Protein AF-A0A959HXK4-F1 (afdb_monomer_lite)

Secondary structure (DSSP, 8-state):
--PPP----------SSSGGG-TT-TTSEEEETTEEEEEEE-TTSEEEEEEEETT----EEEEEEEE----

Structure (mmCIF, N/CA/C/O backbone):
data_AF-A0A959HXK4-F1
#
_entry.id   AF-A0A959HXK4-F1
#
loop_
_atom_site.group_PDB
_atom_site.id
_atom_site.type_symbol
_atom_site.label_atom_id
_atom_site.label_alt_id
_atom_site.label_comp_id
_atom_site.label_asym_id
_atom_site.label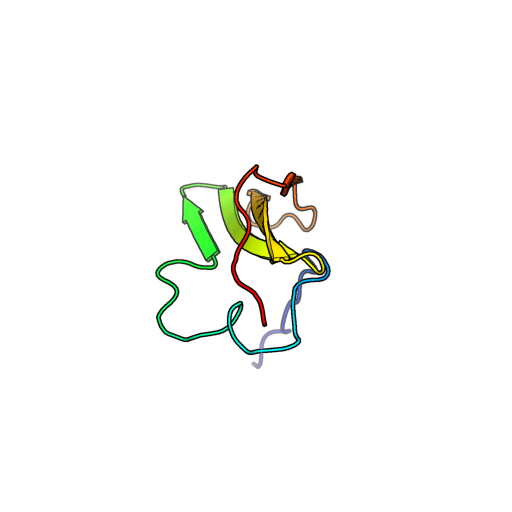_entity_id
_atom_site.label_seq_id
_atom_site.pdbx_PDB_ins_code
_atom_site.Cartn_x
_atom_site.Cartn_y
_atom_site.Cartn_z
_atom_site.occupancy
_atom_site.B_iso_or_equiv
_atom_site.auth_seq_id
_atom_site.auth_comp_id
_atom_site.auth_asym_id
_atom_site.auth_atom_id
_atom_site.pdbx_PDB_model_num
ATOM 1 N N . MET A 1 1 ? -28.092 -5.518 -2.148 1.00 47.72 1 MET A N 1
ATOM 2 C CA . MET A 1 1 ? -27.580 -4.145 -1.964 1.00 47.72 1 MET A CA 1
ATOM 3 C C . MET A 1 1 ? -26.069 -4.186 -2.126 1.00 47.72 1 MET A C 1
ATOM 5 O O . MET A 1 1 ? -25.386 -4.642 -1.222 1.00 47.72 1 MET A O 1
ATOM 9 N N . THR A 1 2 ? -25.539 -3.818 -3.289 1.00 54.84 2 THR A N 1
ATOM 10 C CA . THR A 1 2 ? -24.096 -3.596 -3.458 1.00 54.84 2 THR A CA 1
ATOM 11 C C . THR A 1 2 ? -23.753 -2.285 -2.760 1.00 54.84 2 THR A C 1
ATOM 13 O O . THR A 1 2 ? -24.156 -1.222 -3.224 1.00 54.84 2 THR A O 1
ATOM 16 N N . GLY A 1 3 ? -23.105 -2.354 -1.595 1.00 73.81 3 GLY A N 1
ATOM 17 C CA . GLY A 1 3 ? -22.613 -1.159 -0.908 1.00 73.81 3 GLY A CA 1
ATOM 18 C C . GLY A 1 3 ? -21.624 -0.401 -1.797 1.00 73.81 3 GLY A C 1
ATOM 19 O O . GLY A 1 3 ? -20.875 -1.023 -2.550 1.00 73.81 3 GLY A O 1
ATOM 20 N N . ALA A 1 4 ? -21.637 0.931 -1.731 1.00 86.69 4 ALA A N 1
ATOM 21 C CA . ALA A 1 4 ? -20.689 1.757 -2.472 1.00 86.69 4 ALA A CA 1
ATOM 22 C C . ALA A 1 4 ? -19.248 1.385 -2.083 1.00 86.69 4 ALA A C 1
ATOM 24 O O . ALA A 1 4 ? -18.908 1.334 -0.898 1.00 86.69 4 ALA A O 1
ATOM 25 N N . ILE A 1 5 ? -18.403 1.112 -3.079 1.00 91.00 5 ILE A N 1
ATOM 26 C CA . ILE A 1 5 ? -16.980 0.851 -2.857 1.00 91.00 5 ILE A CA 1
ATOM 27 C C . ILE A 1 5 ? -16.315 2.178 -2.506 1.00 91.00 5 ILE A C 1
ATOM 29 O O . ILE A 1 5 ? -16.403 3.147 -3.257 1.00 91.00 5 ILE A O 1
ATOM 33 N N . ARG A 1 6 ? -15.629 2.211 -1.365 1.00 92.56 6 ARG A N 1
ATOM 34 C CA . ARG A 1 6 ? -14.862 3.371 -0.917 1.00 92.56 6 ARG A CA 1
ATOM 35 C C . ARG A 1 6 ? -13.381 3.143 -1.183 1.00 92.56 6 ARG A C 1
ATOM 37 O O . ARG A 1 6 ? -12.777 2.261 -0.576 1.00 92.56 6 ARG A O 1
ATOM 44 N N . GLN A 1 7 ? -12.801 3.961 -2.051 1.00 95.12 7 GLN A N 1
ATOM 45 C CA . GLN A 1 7 ? -11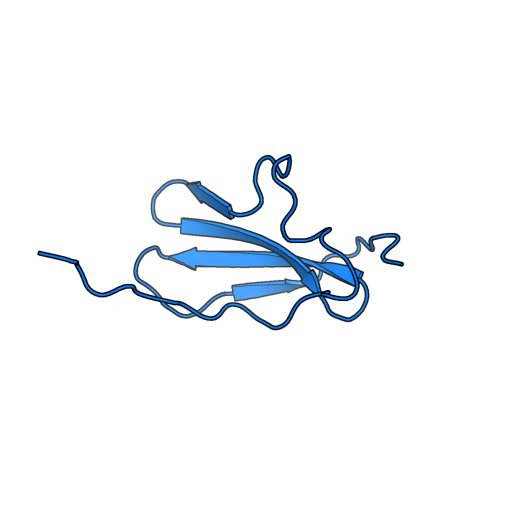.358 4.023 -2.276 1.00 95.12 7 GLN A CA 1
ATOM 46 C C . GLN A 1 7 ? -10.769 5.191 -1.483 1.00 95.12 7 GLN A C 1
ATOM 48 O O . GLN A 1 7 ? -11.399 6.238 -1.363 1.00 95.12 7 GLN A O 1
ATOM 53 N N . VAL A 1 8 ? -9.584 4.995 -0.905 1.00 96.88 8 VAL A N 1
ATOM 54 C CA . VAL A 1 8 ? -8.826 6.060 -0.242 1.00 96.88 8 VAL A CA 1
ATOM 55 C C . VAL A 1 8 ? -7.413 6.027 -0.772 1.00 96.88 8 VAL A C 1
ATOM 57 O O . VAL A 1 8 ? -6.719 5.023 -0.602 1.00 96.88 8 VAL A O 1
ATOM 60 N N . GLU A 1 9 ? -7.009 7.121 -1.397 1.00 97.75 9 GLU A N 1
ATOM 61 C CA . GLU A 1 9 ? -5.658 7.291 -1.911 1.00 97.75 9 GLU A CA 1
ATOM 62 C C . GLU A 1 9 ? -4.643 7.365 -0.762 1.00 97.75 9 GLU A C 1
ATOM 64 O O . GLU A 1 9 ? -4.926 7.890 0.318 1.00 97.75 9 GLU A O 1
ATOM 69 N N . VAL A 1 10 ? -3.461 6.786 -0.986 1.00 98.00 10 VAL A N 1
ATOM 70 C CA . VAL A 1 10 ? -2.351 6.786 -0.021 1.00 98.00 10 VAL A CA 1
ATOM 71 C C . VAL A 1 10 ? -1.222 7.659 -0.558 1.00 98.00 10 VAL A C 1
ATOM 73 O O . VAL A 1 10 ? -0.946 8.714 0.003 1.00 98.00 10 VAL A O 1
ATOM 76 N N . ALA A 1 11 ? -0.577 7.196 -1.628 1.00 97.31 11 ALA A N 1
ATOM 77 C CA . ALA A 1 11 ? 0.453 7.868 -2.410 1.00 97.31 11 ALA A CA 1
ATOM 78 C C . ALA A 1 11 ? 0.777 7.007 -3.643 1.00 97.31 11 ALA A C 1
ATOM 80 O O . ALA A 1 11 ? 0.399 5.832 -3.697 1.00 97.31 11 ALA A O 1
ATOM 81 N N . GLU A 1 12 ? 1.531 7.576 -4.579 1.00 96.94 12 GLU A N 1
ATOM 82 C CA . GLU A 1 12 ? 2.178 6.821 -5.652 1.00 96.94 12 GLU A CA 1
ATOM 83 C C . GLU A 1 12 ? 3.217 5.837 -5.088 1.00 96.94 12 GLU A C 1
ATOM 85 O O . GLU A 1 12 ? 3.897 6.116 -4.095 1.00 96.94 12 GLU A O 1
ATOM 90 N N . GLY A 1 13 ? 3.353 4.675 -5.728 1.00 96.25 13 GLY A N 1
ATOM 91 C CA . GLY A 1 13 ? 4.288 3.624 -5.326 1.00 96.25 13 GLY A CA 1
ATOM 92 C C . GLY A 1 13 ? 4.976 2.969 -6.519 1.00 96.25 13 GLY A C 1
ATOM 93 O O . GLY A 1 13 ? 4.531 3.102 -7.657 1.00 96.25 13 GLY A O 1
ATOM 94 N N . TRP A 1 14 ? 6.055 2.226 -6.262 1.00 96.38 14 TRP A N 1
ATOM 95 C CA . TRP A 1 14 ? 6.737 1.448 -7.297 1.00 96.38 14 TRP A CA 1
ATOM 96 C C . TRP A 1 14 ? 5.774 0.485 -7.996 1.00 96.38 14 TRP A C 1
ATOM 98 O O . TRP A 1 14 ? 5.095 -0.309 -7.330 1.00 96.38 14 TRP A O 1
ATOM 108 N N . ALA A 1 15 ? 5.782 0.520 -9.330 1.00 95.12 15 ALA A N 1
ATOM 109 C CA . ALA A 1 15 ? 4.890 -0.271 -10.174 1.00 95.12 15 ALA A CA 1
ATOM 110 C C . ALA A 1 15 ? 5.589 -1.010 -11.335 1.00 95.12 15 ALA A C 1
ATOM 112 O O . ALA A 1 15 ? 4.913 -1.703 -12.091 1.00 95.12 15 ALA A O 1
ATOM 113 N N . SER A 1 16 ? 6.922 -0.937 -11.476 1.00 94.75 16 SER A N 1
ATOM 114 C CA . SER A 1 16 ? 7.642 -1.654 -12.553 1.00 94.75 16 SER A CA 1
ATOM 115 C C . SER A 1 16 ? 7.601 -3.180 -12.395 1.00 94.75 16 SER A C 1
ATOM 117 O O . SER A 1 16 ? 7.878 -3.916 -13.336 1.00 94.75 16 SER A O 1
ATOM 119 N N . ASN A 1 17 ? 7.243 -3.669 -11.205 1.00 93.69 17 ASN A N 1
ATOM 120 C CA . ASN A 1 17 ? 6.931 -5.068 -10.938 1.00 93.69 17 ASN A CA 1
ATOM 121 C C . ASN A 1 17 ? 5.880 -5.172 -9.812 1.00 93.69 17 ASN A C 1
ATOM 123 O O . ASN A 1 17 ? 5.458 -4.172 -9.231 1.00 93.69 17 ASN A O 1
ATOM 127 N N . SER A 1 18 ? 5.471 -6.394 -9.463 1.00 94.38 18 SER A N 1
ATOM 128 C CA . SER A 1 18 ? 4.386 -6.640 -8.508 1.00 94.38 18 SER A CA 1
ATOM 129 C C . SER A 1 18 ? 4.780 -6.567 -7.025 1.00 94.38 18 SER A C 1
ATOM 131 O O . SER A 1 18 ? 3.963 -6.945 -6.186 1.00 94.38 18 SER A O 1
ATOM 133 N N . VAL A 1 19 ? 5.995 -6.136 -6.656 1.00 94.56 19 VAL A N 1
ATOM 134 C CA . VAL A 1 19 ? 6.536 -6.243 -5.279 1.00 94.56 19 VAL A CA 1
ATOM 135 C C . VAL A 1 19 ? 5.614 -5.651 -4.205 1.00 94.56 19 VAL A C 1
ATOM 137 O O . VAL A 1 19 ? 5.500 -6.207 -3.113 1.00 94.56 19 VAL A O 1
ATOM 140 N N . ASN A 1 20 ? 4.889 -4.574 -4.517 1.00 96.06 20 ASN A N 1
ATOM 141 C CA . ASN A 1 20 ? 3.940 -3.943 -3.599 1.00 96.06 20 ASN A CA 1
ATOM 142 C C . ASN A 1 20 ? 2.627 -4.734 -3.416 1.00 96.06 20 ASN A C 1
ATOM 144 O O . ASN A 1 20 ? 1.940 -4.532 -2.413 1.00 96.06 20 ASN A O 1
ATOM 148 N N . ALA A 1 21 ? 2.298 -5.659 -4.323 1.00 95.56 21 ALA A N 1
ATOM 149 C CA . ALA A 1 21 ? 0.994 -6.322 -4.426 1.00 95.56 21 ALA A CA 1
ATOM 150 C C . ALA A 1 21 ? 1.057 -7.868 -4.451 1.00 95.56 21 ALA A C 1
ATOM 152 O O . ALA A 1 21 ? 0.089 -8.523 -4.833 1.00 95.56 21 ALA A O 1
ATOM 153 N N . VAL A 1 22 ? 2.174 -8.481 -4.045 1.00 94.75 22 VAL A N 1
ATOM 154 C CA . VAL A 1 22 ? 2.288 -9.952 -3.954 1.00 94.75 22 VAL A CA 1
ATOM 155 C C . VAL A 1 22 ? 1.506 -10.538 -2.766 1.00 94.75 22 VAL A C 1
ATOM 157 O O . VAL A 1 22 ? 1.482 -9.972 -1.674 1.00 94.75 22 VAL A O 1
ATOM 160 N N . ILE A 1 23 ? 0.910 -11.725 -2.949 1.00 93.50 23 ILE A N 1
ATOM 161 C CA . ILE A 1 23 ? 0.011 -12.370 -1.965 1.00 93.50 23 ILE A CA 1
ATOM 162 C C . ILE A 1 23 ? 0.680 -12.699 -0.618 1.00 93.50 23 ILE A C 1
ATOM 164 O O . ILE A 1 23 ? 0.017 -12.804 0.409 1.00 93.50 23 ILE A O 1
ATOM 168 N N . PHE A 1 24 ? 2.005 -12.856 -0.598 1.00 92.44 24 PHE A N 1
ATOM 169 C CA . PHE A 1 24 ? 2.757 -13.257 0.593 1.00 92.44 24 PHE A CA 1
ATOM 170 C C . PHE A 1 24 ? 3.208 -12.082 1.481 1.00 92.44 24 PHE A C 1
ATOM 172 O O . PHE A 1 24 ? 3.956 -12.295 2.437 1.00 92.44 24 PHE A O 1
ATOM 179 N N . ARG A 1 25 ? 2.748 -10.846 1.229 1.00 93.06 25 ARG A N 1
ATOM 180 C CA . ARG A 1 25 ? 3.000 -9.702 2.125 1.00 93.06 25 ARG A CA 1
ATOM 181 C C . ARG A 1 25 ? 2.194 -9.838 3.426 1.00 93.06 25 ARG A C 1
ATOM 183 O O . ARG A 1 25 ? 1.017 -9.493 3.463 1.00 93.06 25 ARG A O 1
ATOM 190 N N . LYS A 1 26 ? 2.843 -10.292 4.505 1.00 88.44 26 LYS A N 1
ATOM 191 C CA . LYS A 1 26 ? 2.261 -10.484 5.851 1.00 88.44 26 LYS A CA 1
ATOM 192 C C . LYS A 1 26 ? 2.825 -9.459 6.855 1.00 88.44 26 LYS A C 1
ATOM 194 O O . LYS A 1 26 ? 3.792 -9.750 7.545 1.00 88.44 26 LYS A O 1
ATOM 199 N N . ASN A 1 27 ? 2.314 -8.233 6.959 1.00 89.44 27 ASN A N 1
ATOM 200 C CA . ASN A 1 27 ? 1.173 -7.642 6.255 1.00 89.44 27 ASN A CA 1
ATOM 201 C C . ASN A 1 27 ? 1.603 -6.401 5.460 1.00 89.44 27 ASN A C 1
ATOM 203 O O . ASN A 1 27 ? 2.471 -5.651 5.899 1.00 89.44 27 ASN A O 1
ATOM 207 N N . ALA A 1 28 ? 0.955 -6.155 4.320 1.00 94.50 28 ALA A N 1
ATOM 208 C CA . ALA A 1 28 ? 1.055 -4.879 3.604 1.00 94.50 28 ALA A CA 1
ATOM 209 C C . ALA A 1 28 ? 0.269 -3.752 4.299 1.00 94.50 28 ALA A C 1
ATOM 211 O O . ALA A 1 28 ? 0.713 -2.606 4.323 1.00 94.50 28 ALA A O 1
ATOM 212 N N . LEU A 1 29 ? -0.890 -4.104 4.863 1.00 97.69 29 LEU A N 1
ATOM 213 C CA . LEU A 1 29 ? -1.833 -3.232 5.552 1.00 97.69 29 LEU A CA 1
ATOM 214 C C . LEU A 1 29 ? -2.309 -3.959 6.814 1.00 97.69 29 LEU A C 1
ATOM 216 O O . LEU A 1 29 ? -2.733 -5.111 6.737 1.00 97.69 29 LEU A O 1
ATOM 220 N N . VAL A 1 30 ? -2.225 -3.317 7.973 1.00 98.31 30 VAL A N 1
ATOM 221 C CA . VAL A 1 30 ? -2.626 -3.910 9.255 1.00 98.31 30 VAL A CA 1
ATOM 222 C C . VAL A 1 30 ? -3.278 -2.858 10.138 1.00 98.31 30 VAL A C 1
ATOM 224 O O . VAL A 1 30 ? -2.859 -1.705 10.151 1.00 98.31 30 VAL A O 1
ATOM 227 N N . SER A 1 31 ? -4.304 -3.246 10.886 1.00 98.38 31 SER A N 1
ATOM 228 C CA . SER A 1 31 ? -4.947 -2.367 11.863 1.00 98.38 31 SER A CA 1
ATOM 229 C C . SER A 1 31 ? -4.591 -2.794 13.280 1.00 98.38 31 SER A C 1
ATOM 231 O O . SER A 1 31 ? -4.590 -3.983 13.596 1.00 98.38 31 SER A O 1
ATOM 233 N N . PHE A 1 32 ? -4.336 -1.816 14.144 1.00 98.19 32 PHE A N 1
ATOM 234 C CA . PHE A 1 32 ? -4.230 -2.005 15.583 1.00 98.19 32 PHE A CA 1
ATOM 235 C C . PHE A 1 32 ? -5.012 -0.896 16.286 1.00 98.19 32 PHE A C 1
ATOM 237 O O . PHE A 1 32 ? -4.686 0.285 16.161 1.00 98.19 32 PHE A O 1
ATOM 244 N N . ARG A 1 33 ? -6.049 -1.290 17.037 1.00 97.69 33 ARG A N 1
ATOM 245 C CA . ARG A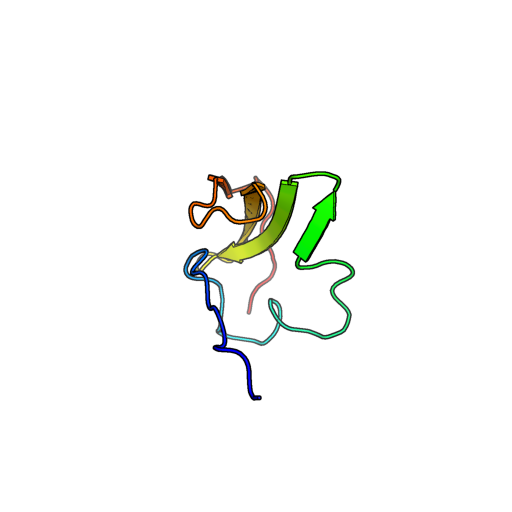 1 33 ? -7.010 -0.369 17.668 1.00 97.69 33 ARG A CA 1
ATOM 246 C C . ARG A 1 33 ? -7.66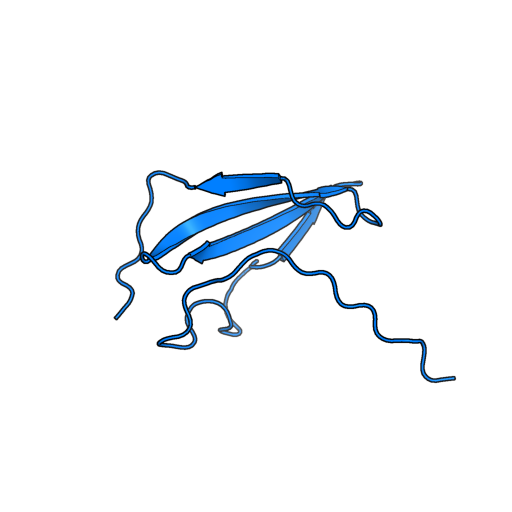3 0.552 16.622 1.00 97.69 33 ARG A C 1
ATOM 248 O O . ARG A 1 33 ? -8.204 0.056 15.641 1.00 97.69 33 ARG A O 1
ATOM 255 N N . ASP A 1 34 ? -7.621 1.866 16.828 1.00 98.06 34 ASP A N 1
ATOM 256 C CA . ASP A 1 34 ? -8.205 2.892 15.956 1.00 98.06 34 ASP A CA 1
ATOM 257 C C . ASP A 1 34 ? -7.287 3.299 14.793 1.00 98.06 34 ASP A C 1
ATOM 259 O O . ASP A 1 34 ? -7.648 4.170 14.002 1.00 98.06 34 ASP A O 1
ATOM 263 N N . THR A 1 35 ? -6.101 2.694 14.685 1.00 98.62 35 THR A N 1
ATOM 264 C CA . THR A 1 35 ? -5.067 3.098 13.732 1.00 98.62 35 THR A CA 1
ATOM 265 C C . THR A 1 35 ? -4.801 1.993 12.715 1.00 98.62 35 THR A C 1
ATOM 267 O O . THR A 1 35 ? -4.598 0.829 13.063 1.00 98.62 35 THR A O 1
ATOM 270 N N . GLN A 1 36 ? -4.770 2.370 11.441 1.00 98.69 36 GLN A N 1
ATOM 271 C CA . GLN A 1 36 ? -4.355 1.516 10.337 1.00 98.69 36 GLN A CA 1
ATOM 272 C C . GLN A 1 36 ? -2.951 1.913 9.886 1.00 98.69 36 GLN A C 1
ATOM 274 O O . GLN A 1 36 ? -2.652 3.099 9.753 1.00 98.69 36 GLN A O 1
ATOM 279 N N . PHE A 1 37 ? -2.111 0.915 9.639 1.00 98.62 37 PHE A N 1
ATOM 280 C CA . PHE A 1 37 ? -0.727 1.040 9.206 1.00 98.62 37 PHE A CA 1
ATOM 281 C C . PHE A 1 37 ? -0.554 0.398 7.836 1.00 98.62 37 PHE A C 1
ATOM 283 O O . PHE A 1 37 ? -1.119 -0.665 7.579 1.00 98.62 37 PHE A O 1
ATOM 290 N N . ILE A 1 38 ? 0.253 1.018 6.982 1.00 98.69 38 ILE A N 1
ATOM 291 C CA . ILE A 1 38 ? 0.608 0.513 5.654 1.00 98.69 38 ILE A CA 1
ATOM 292 C C . ILE A 1 38 ? 2.122 0.593 5.462 1.00 98.69 38 ILE A C 1
ATOM 294 O O . ILE A 1 38 ? 2.774 1.485 6.006 1.00 98.69 38 ILE A O 1
ATOM 298 N N . ALA A 1 39 ? 2.678 -0.325 4.680 1.00 98.00 39 ALA A N 1
ATOM 299 C CA . ALA A 1 39 ? 4.037 -0.221 4.165 1.00 98.00 39 ALA A CA 1
ATOM 300 C C . ALA A 1 39 ? 4.038 -0.466 2.654 1.00 98.00 39 ALA A C 1
ATOM 302 O O . ALA A 1 39 ? 3.304 -1.333 2.172 1.00 98.00 39 ALA A O 1
ATOM 303 N N . PHE A 1 40 ? 4.861 0.253 1.900 1.00 97.88 40 PHE A N 1
ATOM 304 C CA . PHE A 1 40 ? 5.035 0.066 0.454 1.00 97.88 40 PHE A CA 1
ATOM 305 C C . PHE A 1 40 ? 6.379 0.647 0.001 1.00 97.88 40 PHE A C 1
ATOM 307 O O . PHE A 1 40 ? 7.010 1.385 0.751 1.00 97.88 40 PHE A O 1
ATOM 314 N N . TYR A 1 41 ? 6.833 0.288 -1.195 1.00 97.50 41 TYR A N 1
ATOM 315 C CA . TYR A 1 41 ? 7.964 0.932 -1.859 1.00 97.50 41 TYR A CA 1
ATOM 316 C C . TYR A 1 41 ? 7.474 2.129 -2.678 1.00 97.50 41 TYR A C 1
ATOM 318 O O . TYR A 1 41 ? 6.535 1.960 -3.461 1.00 97.50 41 TYR A O 1
ATOM 326 N N . ASP A 1 42 ? 8.094 3.298 -2.517 1.00 96.88 42 ASP A N 1
ATOM 327 C CA . ASP A 1 42 ? 7.861 4.474 -3.369 1.00 96.88 42 ASP A CA 1
ATOM 328 C C . ASP A 1 42 ? 8.521 4.338 -4.753 1.00 96.88 42 ASP A C 1
ATOM 330 O O . ASP A 1 42 ? 9.141 3.316 -5.060 1.00 96.88 42 ASP A O 1
ATOM 334 N N . ALA A 1 43 ? 8.359 5.353 -5.607 1.00 94.62 43 ALA A N 1
ATOM 335 C CA . ALA A 1 43 ? 8.892 5.369 -6.970 1.00 94.62 43 ALA A CA 1
ATOM 336 C C . ALA A 1 43 ? 10.427 5.246 -7.024 1.00 94.62 43 ALA A C 1
ATOM 338 O O . ALA A 1 43 ? 10.978 4.761 -8.010 1.00 94.62 43 ALA A O 1
ATOM 339 N N . GLU A 1 44 ? 11.127 5.617 -5.954 1.00 94.00 44 GLU A N 1
ATOM 340 C CA . GLU A 1 44 ? 12.576 5.502 -5.831 1.00 94.00 44 GLU A CA 1
ATOM 341 C C . GLU A 1 44 ? 13.015 4.139 -5.277 1.00 94.00 44 GLU A C 1
ATOM 343 O O . GLU A 1 44 ? 14.220 3.875 -5.199 1.00 94.00 44 GLU A O 1
ATOM 348 N N . GLY A 1 45 ? 12.074 3.273 -4.886 1.00 95.12 45 GLY A N 1
ATOM 349 C CA . GLY A 1 45 ? 12.335 1.973 -4.269 1.00 95.12 45 GLY A CA 1
ATOM 350 C C . GLY A 1 45 ? 12.608 2.035 -2.767 1.00 95.12 45 GLY A C 1
ATOM 351 O O . GLY A 1 45 ? 13.118 1.067 -2.195 1.00 95.12 45 GLY A O 1
ATOM 352 N N . THR A 1 46 ? 12.311 3.152 -2.111 1.00 97.31 46 THR A N 1
ATOM 353 C CA . THR A 1 46 ? 12.448 3.337 -0.662 1.00 97.31 46 THR A CA 1
ATOM 354 C C . THR A 1 46 ? 11.218 2.786 0.046 1.00 97.31 46 THR A C 1
ATOM 356 O O . THR A 1 46 ? 10.090 2.961 -0.407 1.00 97.31 46 THR A O 1
ATOM 359 N N . VAL A 1 47 ? 11.408 2.118 1.184 1.00 97.38 47 VAL A N 1
ATOM 360 C CA . VAL A 1 47 ? 10.286 1.674 2.016 1.00 97.38 47 VAL A CA 1
ATOM 361 C C . VAL A 1 47 ? 9.666 2.887 2.706 1.00 97.38 47 VAL A C 1
ATOM 363 O O . VAL A 1 47 ? 10.319 3.567 3.504 1.00 97.38 47 VAL A O 1
ATOM 366 N N . VAL A 1 48 ? 8.383 3.110 2.447 1.00 98.38 48 VAL A N 1
ATOM 367 C CA . VAL A 1 48 ? 7.525 4.095 3.104 1.00 98.38 48 VAL A CA 1
ATOM 368 C C . VAL A 1 48 ? 6.643 3.391 4.125 1.00 98.38 48 VAL A C 1
ATOM 370 O O . VAL A 1 48 ? 6.052 2.346 3.847 1.00 98.38 48 VAL A O 1
ATOM 373 N N . LEU A 1 49 ? 6.533 3.985 5.312 1.00 98.50 49 LEU A N 1
ATOM 374 C CA . LEU A 1 49 ? 5.547 3.621 6.324 1.00 98.50 49 LEU A CA 1
ATOM 375 C C . LEU A 1 49 ? 4.454 4.682 6.368 1.00 98.50 49 LEU A C 1
ATOM 377 O O . LEU A 1 49 ? 4.742 5.877 6.356 1.00 98.50 49 LEU A O 1
ATOM 381 N N . GLY A 1 50 ? 3.206 4.244 6.470 1.00 98.56 50 GLY A N 1
ATOM 382 C CA . GLY A 1 50 ? 2.053 5.116 6.621 1.00 98.56 50 GLY A CA 1
ATOM 383 C C . GLY A 1 50 ? 1.200 4.738 7.820 1.00 98.56 50 GLY A C 1
ATOM 384 O O . GLY A 1 50 ? 1.100 3.562 8.173 1.00 98.56 50 GLY A O 1
ATOM 385 N N . LYS A 1 51 ? 0.550 5.728 8.432 1.00 98.62 51 LYS A N 1
ATOM 386 C CA . LYS A 1 51 ? -0.512 5.502 9.418 1.00 98.62 51 LYS A CA 1
ATOM 387 C C . LYS A 1 51 ? -1.679 6.467 9.239 1.00 98.62 51 LYS A C 1
ATOM 389 O O . LYS A 1 51 ? -1.476 7.622 8.867 1.00 98.62 51 LYS A O 1
ATOM 394 N N . ARG A 1 52 ? -2.884 6.021 9.582 1.00 98.62 52 ARG A N 1
ATOM 395 C CA . ARG A 1 52 ? -4.084 6.864 9.684 1.00 98.62 52 ARG A CA 1
ATOM 396 C C . ARG A 1 52 ? -5.024 6.361 10.770 1.00 98.62 52 ARG A C 1
ATOM 398 O O . ARG A 1 52 ? -4.971 5.186 11.129 1.00 98.62 52 ARG A O 1
ATOM 405 N N . ARG A 1 53 ? -5.943 7.213 11.227 1.00 98.38 53 ARG A N 1
ATOM 406 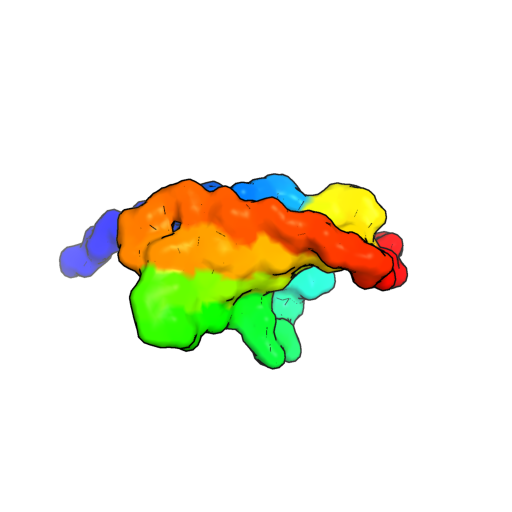C CA . ARG A 1 53 ? -7.120 6.738 11.968 1.00 98.38 53 ARG A CA 1
ATOM 407 C C . ARG A 1 53 ? -8.093 6.032 11.024 1.00 98.38 53 ARG A C 1
ATOM 409 O O . ARG A 1 53 ? -8.283 6.471 9.891 1.00 98.38 53 ARG A O 1
ATOM 416 N N . ILE A 1 54 ? -8.721 4.954 11.481 1.00 97.12 54 ILE A N 1
ATOM 417 C CA . ILE A 1 54 ? -9.778 4.268 10.726 1.00 97.12 54 ILE A CA 1
ATOM 418 C C . ILE A 1 54 ? -10.952 5.238 10.530 1.00 97.12 54 ILE A C 1
ATOM 420 O O . ILE A 1 54 ? -11.392 5.888 11.474 1.00 97.12 54 ILE A O 1
ATOM 424 N N . GLY A 1 55 ? -11.428 5.357 9.289 1.00 95.00 55 GLY A N 1
ATOM 425 C CA . GLY A 1 55 ? -12.464 6.318 8.892 1.00 95.00 55 GLY A CA 1
ATOM 426 C C . GLY A 1 55 ? -11.928 7.674 8.420 1.00 95.00 55 GLY A C 1
ATOM 427 O O . GLY A 1 55 ? -12.663 8.403 7.765 1.00 95.00 55 GLY A O 1
ATOM 428 N N . ALA A 1 56 ? -10.655 7.993 8.678 1.00 96.56 56 ALA A N 1
ATOM 429 C CA . ALA A 1 56 ? -10.003 9.165 8.102 1.00 96.56 56 ALA A CA 1
ATOM 430 C C . ALA A 1 56 ? -9.422 8.858 6.714 1.00 96.56 56 ALA A C 1
ATOM 432 O O . ALA A 1 56 ? -9.058 7.717 6.411 1.00 96.56 56 ALA A O 1
ATOM 433 N N . ASP A 1 57 ? -9.279 9.896 5.892 1.00 96.94 57 ASP A N 1
ATOM 434 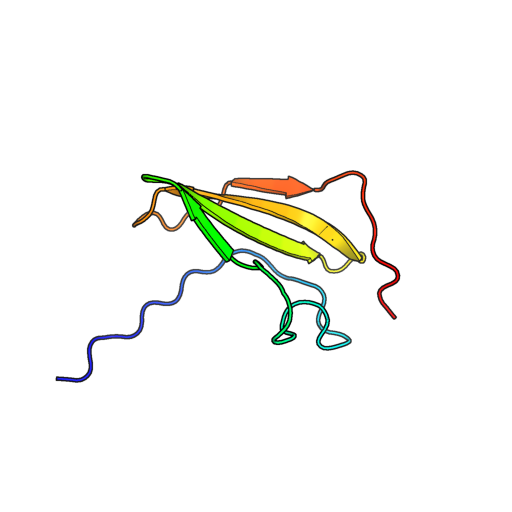C CA . ASP A 1 57 ? -8.701 9.775 4.546 1.00 96.94 57 ASP A CA 1
ATOM 435 C C . ASP A 1 57 ? -7.235 10.162 4.475 1.00 96.94 57 ASP A C 1
ATOM 437 O O . ASP A 1 57 ? -6.494 9.650 3.644 1.00 96.94 57 ASP A O 1
ATOM 441 N N . GLN A 1 58 ? -6.793 11.008 5.399 1.00 97.62 58 GLN A N 1
ATOM 442 C CA . GLN A 1 58 ? -5.423 11.488 5.409 1.00 97.62 58 GLN A CA 1
ATOM 443 C C . GLN A 1 58 ? -4.476 10.463 6.030 1.00 97.62 58 GLN A C 1
ATOM 445 O O . GLN A 1 58 ? -4.640 10.042 7.181 1.00 97.62 58 GLN A O 1
ATOM 450 N N . TRP A 1 59 ? -3.446 10.116 5.264 1.00 98.56 59 TRP A N 1
ATOM 451 C CA . TRP A 1 59 ? -2.324 9.307 5.711 1.00 98.56 59 TRP A CA 1
ATOM 452 C C . TRP A 1 59 ? -1.167 10.188 6.172 1.00 98.56 59 TRP A C 1
ATOM 454 O O . TRP A 1 59 ? -0.794 11.154 5.514 1.00 98.56 59 TRP A O 1
ATOM 464 N N . GLN A 1 60 ? -0.558 9.821 7.296 1.00 98.69 60 GLN A N 1
ATOM 465 C CA . GLN A 1 60 ? 0.753 10.324 7.691 1.00 98.69 60 GLN A CA 1
ATOM 466 C C . GLN A 1 60 ? 1.800 9.358 7.155 1.00 98.69 60 GLN A C 1
ATOM 468 O O . GLN A 1 60 ? 1.838 8.207 7.595 1.00 98.69 60 GLN A O 1
ATOM 473 N N . LEU A 1 61 ? 2.626 9.820 6.220 1.00 98.62 61 LEU A N 1
ATOM 474 C CA . LEU A 1 61 ? 3.644 9.011 5.556 1.00 98.62 61 LEU A CA 1
ATOM 475 C C . LEU A 1 61 ? 5.045 9.395 6.030 1.00 98.62 61 LEU A C 1
ATOM 477 O O . LEU A 1 61 ? 5.323 10.555 6.329 1.00 98.62 61 LEU A O 1
ATOM 481 N N . LYS A 1 62 ? 5.935 8.407 6.092 1.00 98.50 62 LYS A N 1
ATOM 482 C CA . LYS A 1 62 ? 7.344 8.590 6.423 1.00 98.50 62 LYS A CA 1
ATOM 483 C C . LYS A 1 62 ? 8.202 7.631 5.606 1.00 98.50 62 LYS A C 1
ATOM 485 O O . LYS A 1 62 ? 8.071 6.414 5.743 1.00 98.50 62 LYS A O 1
ATOM 490 N N . GLN A 1 63 ? 9.111 8.186 4.808 1.00 98.06 63 GLN A N 1
ATOM 491 C CA . GLN A 1 63 ? 10.199 7.420 4.208 1.00 98.06 63 GLN A CA 1
ATOM 492 C C . GLN A 1 63 ? 11.124 6.887 5.304 1.00 98.06 63 GLN A C 1
ATOM 494 O O . GLN A 1 63 ? 11.441 7.575 6.281 1.00 98.06 63 GLN A O 1
ATOM 499 N N . THR A 1 64 ? 11.537 5.638 5.152 1.00 97.81 64 THR A N 1
ATOM 500 C CA . THR A 1 64 ? 12.524 5.006 6.026 1.00 97.81 64 THR A CA 1
ATOM 501 C C . THR A 1 64 ? 13.910 5.037 5.374 1.00 97.81 64 THR A C 1
ATOM 503 O O . THR A 1 64 ? 14.022 5.305 4.182 1.00 97.81 64 THR A O 1
ATOM 506 N N . PRO A 1 65 ? 14.980 4.706 6.113 1.00 96.81 65 PRO A N 1
ATOM 507 C CA . PRO A 1 65 ? 16.305 4.514 5.523 1.00 96.81 65 PRO A CA 1
ATOM 508 C C . PRO A 1 65 ? 16.442 3.232 4.681 1.00 96.81 65 PRO A C 1
ATOM 510 O O . PRO A 1 65 ? 17.517 2.970 4.146 1.00 96.81 65 PRO A O 1
ATOM 513 N N . TYR A 1 66 ? 15.407 2.388 4.608 1.00 96.12 66 TYR A N 1
ATOM 514 C CA . TYR A 1 66 ? 15.483 1.095 3.933 1.00 96.12 66 TYR A CA 1
ATOM 515 C C . TYR A 1 66 ? 15.113 1.223 2.460 1.00 96.12 66 TYR A C 1
ATOM 517 O O . TYR A 1 66 ? 14.068 1.775 2.116 1.00 96.12 66 TYR A O 1
ATOM 525 N N . LYS A 1 67 ? 15.940 0.637 1.593 1.00 93.31 67 LYS A N 1
ATOM 526 C CA . LYS A 1 67 ? 15.727 0.609 0.147 1.00 93.31 67 LYS A CA 1
ATOM 527 C C . LYS A 1 67 ? 15.628 -0.828 -0.347 1.00 93.31 67 LYS A C 1
ATOM 529 O O . LYS A 1 67 ? 16.420 -1.682 0.048 1.00 93.31 67 LYS A O 1
ATOM 534 N N . GLY A 1 68 ? 14.633 -1.103 -1.180 1.00 83.81 68 GLY A N 1
ATOM 535 C CA . GLY A 1 68 ? 14.488 -2.388 -1.850 1.00 83.81 68 GLY A CA 1
ATOM 536 C C . GLY A 1 68 ? 15.400 -2.480 -3.067 1.00 83.81 68 GLY A C 1
ATOM 537 O O . GLY A 1 68 ? 15.684 -1.480 -3.722 1.00 83.81 68 GLY A O 1
ATOM 538 N N . ASN A 1 69 ? 15.812 -3.698 -3.418 1.00 82.44 69 ASN A N 1
ATOM 539 C CA . ASN A 1 69 ? 16.357 -3.987 -4.746 1.00 82.44 69 ASN A CA 1
ATOM 540 C C . ASN A 1 69 ? 15.191 -4.098 -5.739 1.00 82.44 69 ASN A C 1
ATOM 542 O O . ASN A 1 69 ? 14.852 -5.189 -6.198 1.00 82.44 69 ASN A O 1
ATOM 546 N N . VAL A 1 70 ? 14.515 -2.973 -5.975 1.00 74.06 70 VAL A N 1
ATOM 547 C CA . VAL A 1 70 ? 13.468 -2.876 -6.989 1.00 74.06 70 VAL A CA 1
ATOM 548 C C . VAL A 1 70 ? 14.143 -2.838 -8.364 1.00 74.06 70 VAL A C 1
ATOM 550 O O . VAL A 1 70 ? 15.078 -2.068 -8.580 1.00 74.06 70 VAL A O 1
ATOM 553 N N . ARG A 1 71 ? 13.741 -3.743 -9.256 1.00 69.75 71 ARG A N 1
ATOM 554 C CA . ARG A 1 71 ? 14.243 -3.884 -10.629 1.00 69.75 71 ARG A CA 1
ATOM 555 C C . ARG A 1 71 ? 13.075 -3.999 -11.588 1.00 69.75 71 ARG A C 1
ATOM 557 O O . ARG A 1 71 ? 12.031 -4.541 -11.151 1.00 69.75 71 ARG A O 1
#

Radius of gyration: 13.32 Å; chains: 1; bounding box: 44×25×30 Å

Foldseek 3Di:
DPPDDDDADDDAFDDPDCPLPDPPCPDQWDDDDQKIKGWGHHNQQFIKIWMDGVVDRDIDIDTDPDGDPDD

Sequence (71 aa):
MTGAIRQVEVAEGWASNSVNAVIFRKNALVSFRDTQFIAFYDAEGTVVLGKRRIGADQWQLKQTPYKGNVR

pLDDT: mean 93.58, std 9.23, range [47.72, 98.69]